Protein AF-A0A3C1EET4-F1 (afdb_monomer_lite)

Sequence (57 aa):
MLADVAAGAVSVEEAFERLRALPYEKVAGAHIDHHRGIRQGVPEVIFGEGKTAEQIV

Secondary structure (DSSP, 8-state):
-HHHHHTTSS-HHHHHHHHHH-SEEEETTEEEETTHHHHHSS------TT--GGG--

Radius of gyration: 15.73 Å; chains: 1; bounding box: 36×24×41 Å

Foldseek 3Di:
DVVCCVVVVDPPVRVVVVVVVPQWDDDDPDTAGPCCCVVPVDHDDDDQPPDDPVRPD

Structure (mmCIF, N/CA/C/O backbone):
data_AF-A0A3C1EET4-F1
#
_entry.id   AF-A0A3C1EET4-F1
#
loop_
_atom_site.group_PDB
_atom_site.id
_atom_site.type_symbol
_atom_site.label_atom_id
_atom_site.label_alt_id
_atom_site.label_comp_id
_atom_site.label_asym_id
_atom_site.label_entity_id
_atom_site.label_seq_id
_atom_site.pdbx_PDB_ins_code
_atom_site.Cartn_x
_atom_site.Cartn_y
_atom_site.Cartn_z
_atom_site.occupancy
_atom_site.B_iso_or_equiv
_atom_site.auth_seq_id
_atom_site.auth_comp_id
_atom_site.auth_asym_id
_atom_site.auth_atom_id
_atom_site.pdbx_PDB_model_num
ATOM 1 N N . MET A 1 1 ? 0.373 -0.527 -14.892 1.00 76.56 1 MET A N 1
ATOM 2 C CA . MET A 1 1 ? 1.780 -0.369 -14.468 1.00 76.56 1 MET A CA 1
ATOM 3 C C . MET A 1 1 ? 2.679 -1.527 -14.876 1.00 76.56 1 MET A C 1
ATOM 5 O O . MET A 1 1 ? 3.586 -1.293 -15.655 1.00 76.56 1 MET A O 1
ATOM 9 N N . LEU A 1 2 ? 2.445 -2.774 -14.436 1.00 83.62 2 LEU A N 1
ATOM 10 C CA . LEU A 1 2 ? 3.264 -3.909 -14.913 1.00 83.62 2 LEU A CA 1
ATOM 11 C C . LEU A 1 2 ? 3.108 -4.163 -16.423 1.00 83.62 2 LEU A C 1
ATOM 13 O O . LEU A 1 2 ? 4.088 -4.465 -17.092 1.00 83.62 2 LEU A O 1
ATOM 17 N N . ALA A 1 3 ? 1.903 -3.972 -16.968 1.00 89.44 3 ALA A N 1
ATOM 18 C CA . ALA A 1 3 ? 1.663 -4.034 -18.412 1.00 89.44 3 ALA A CA 1
ATOM 19 C C . ALA A 1 3 ? 2.435 -2.946 -19.186 1.00 89.44 3 ALA A C 1
ATOM 21 O O . ALA A 1 3 ? 2.937 -3.212 -20.271 1.00 89.44 3 ALA A O 1
ATOM 22 N N . ASP A 1 4 ? 2.587 -1.754 -18.604 1.00 86.88 4 ASP A N 1
ATOM 23 C CA . ASP A 1 4 ? 3.292 -0.626 -19.228 1.00 86.88 4 ASP A CA 1
ATOM 24 C C . ASP A 1 4 ? 4.812 -0.842 -19.224 1.00 86.88 4 ASP A C 1
ATOM 26 O O . ASP A 1 4 ? 5.488 -0.508 -20.195 1.00 86.88 4 ASP A O 1
ATOM 30 N N . VAL A 1 5 ? 5.342 -1.474 -18.169 1.00 90.38 5 VAL A N 1
ATOM 31 C CA . VAL A 1 5 ? 6.734 -1.952 -18.124 1.00 90.38 5 VAL A CA 1
ATOM 32 C C . VAL A 1 5 ? 6.949 -3.067 -19.148 1.00 90.38 5 VAL A C 1
ATOM 34 O O . VAL A 1 5 ? 7.917 -3.028 -19.901 1.00 90.38 5 VAL A O 1
ATOM 37 N N . ALA A 1 6 ? 6.028 -4.035 -19.231 1.00 90.75 6 ALA A N 1
ATOM 38 C CA . ALA A 1 6 ? 6.103 -5.125 -20.206 1.00 90.75 6 ALA A CA 1
ATOM 39 C C . ALA A 1 6 ? 6.036 -4.624 -21.660 1.00 90.75 6 ALA A C 1
ATOM 41 O O . ALA A 1 6 ? 6.662 -5.207 -22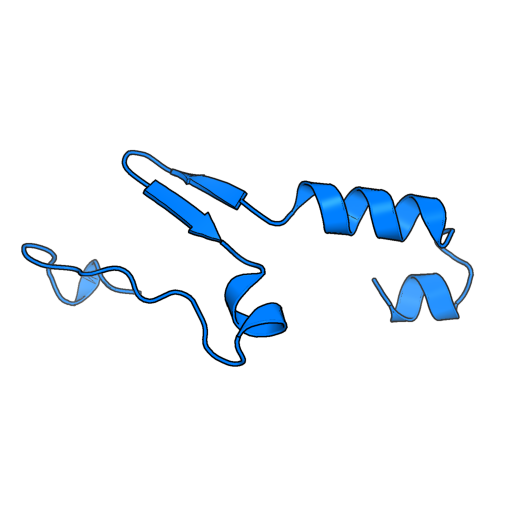.541 1.00 90.75 6 ALA A O 1
ATOM 42 N N . ALA A 1 7 ? 5.315 -3.527 -21.903 1.00 94.62 7 ALA A N 1
ATOM 43 C CA . ALA A 1 7 ? 5.247 -2.850 -23.194 1.00 94.62 7 ALA A CA 1
ATOM 44 C C . ALA A 1 7 ? 6.445 -1.917 -23.473 1.00 94.62 7 ALA A C 1
ATOM 46 O O . ALA A 1 7 ? 6.524 -1.348 -24.559 1.00 94.62 7 ALA A O 1
ATOM 47 N N . GLY A 1 8 ? 7.364 -1.730 -22.516 1.00 91.62 8 GLY A N 1
ATOM 48 C CA . GLY A 1 8 ? 8.510 -0.822 -22.637 1.00 91.62 8 GLY A CA 1
ATOM 49 C C . GLY A 1 8 ? 8.153 0.669 -22.584 1.00 91.62 8 GLY A C 1
ATOM 50 O O . GLY A 1 8 ? 8.994 1.509 -22.892 1.00 91.62 8 GLY A O 1
ATOM 51 N N . ALA A 1 9 ? 6.921 1.009 -22.197 1.00 93.81 9 ALA A N 1
ATOM 52 C CA . ALA A 1 9 ? 6.442 2.387 -22.104 1.00 93.81 9 ALA A CA 1
ATOM 53 C C . ALA A 1 9 ? 6.954 3.118 -20.848 1.00 93.81 9 ALA A C 1
ATOM 55 O O . ALA A 1 9 ? 6.940 4.345 -20.805 1.00 93.81 9 ALA A O 1
ATOM 56 N N . VAL A 1 10 ? 7.391 2.371 -19.830 1.00 93.19 10 VAL A N 1
ATOM 57 C CA . VAL A 1 10 ? 7.973 2.881 -18.580 1.00 93.19 10 VAL A CA 1
ATOM 58 C C . VAL A 1 10 ? 9.194 2.031 -18.231 1.00 93.19 10 VAL A C 1
ATOM 60 O O . VAL A 1 10 ? 9.141 0.804 -18.346 1.00 93.19 10 VAL A O 1
ATOM 63 N N . SER A 1 11 ? 10.291 2.664 -17.803 1.00 92.88 11 SER A N 1
ATOM 64 C CA . SER A 1 11 ? 11.479 1.928 -17.356 1.00 92.88 11 SER A CA 1
ATOM 65 C C . SER A 1 11 ? 11.222 1.202 -16.035 1.00 92.88 11 SER A C 1
ATOM 67 O O . SER A 1 11 ? 10.354 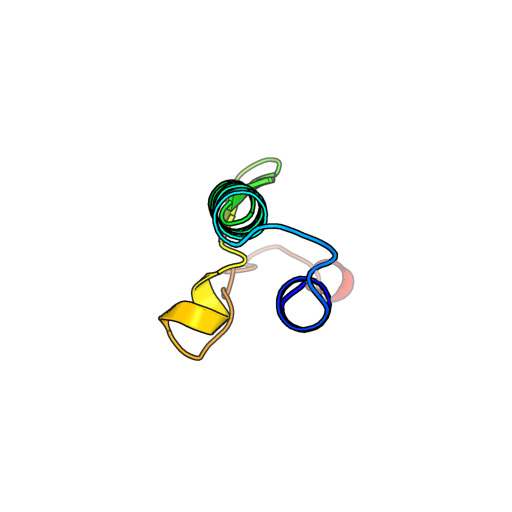1.579 -15.244 1.00 92.88 11 SER A O 1
ATOM 69 N N . VAL A 1 12 ? 11.999 0.153 -15.770 1.00 90.38 12 VAL A N 1
ATOM 70 C CA . VAL A 1 12 ? 11.899 -0.593 -14.508 1.00 90.38 12 VAL A CA 1
ATOM 71 C C . VAL A 1 12 ? 12.176 0.329 -13.319 1.00 90.38 12 VAL A C 1
ATOM 73 O O . VAL A 1 12 ? 11.444 0.288 -12.332 1.00 90.38 12 VAL A O 1
ATOM 76 N N . GLU A 1 13 ? 13.172 1.206 -13.434 1.00 91.06 13 GLU A N 1
ATOM 77 C CA . GLU A 1 13 ? 13.542 2.186 -12.413 1.00 91.06 13 GLU A CA 1
ATOM 78 C C . GLU A 1 13 ? 12.410 3.183 -12.137 1.00 91.06 13 GLU A C 1
ATOM 80 O O . GLU A 1 13 ? 12.087 3.455 -10.981 1.00 91.06 13 GLU A O 1
ATOM 85 N N . GLU A 1 14 ? 11.754 3.695 -13.180 1.00 87.00 14 GLU A N 1
ATOM 86 C CA . GLU A 1 14 ? 10.643 4.636 -13.028 1.00 87.00 14 GLU A CA 1
ATOM 87 C C . GLU A 1 14 ? 9.409 3.964 -12.410 1.00 87.00 14 GLU A C 1
ATOM 89 O O . GLU A 1 14 ? 8.756 4.528 -11.527 1.00 87.00 14 GLU A O 1
ATOM 94 N N . ALA A 1 15 ? 9.097 2.735 -12.824 1.00 86.31 15 ALA A N 1
ATOM 95 C CA . AL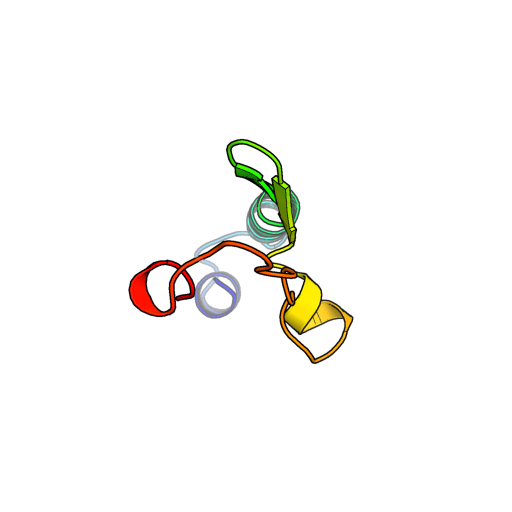A A 1 15 ? 8.024 1.960 -12.216 1.00 86.31 15 ALA A CA 1
ATOM 96 C C . ALA A 1 15 ? 8.320 1.641 -10.743 1.00 86.31 15 ALA A C 1
ATOM 98 O O . ALA A 1 15 ? 7.419 1.717 -9.906 1.00 86.31 15 ALA A O 1
ATOM 99 N N . PHE A 1 16 ? 9.572 1.322 -10.412 1.00 84.75 16 PHE A N 1
ATOM 100 C CA . PHE A 1 16 ? 9.999 1.054 -9.044 1.00 84.75 16 PHE A CA 1
ATOM 101 C C . PHE A 1 16 ? 9.833 2.278 -8.140 1.00 84.75 16 PHE A C 1
ATOM 103 O O . PHE A 1 16 ? 9.234 2.158 -7.072 1.00 84.75 16 PHE A O 1
ATOM 110 N N . GLU A 1 17 ? 10.278 3.460 -8.572 1.00 83.31 17 GLU A N 1
ATOM 111 C CA . GLU A 1 17 ? 10.116 4.695 -7.793 1.00 83.31 17 GLU A CA 1
ATOM 112 C C . GLU A 1 17 ? 8.637 5.047 -7.573 1.00 83.31 17 GLU A C 1
ATOM 114 O O . GLU A 1 17 ? 8.237 5.417 -6.466 1.00 83.31 17 GLU A O 1
ATOM 119 N N . ARG A 1 18 ? 7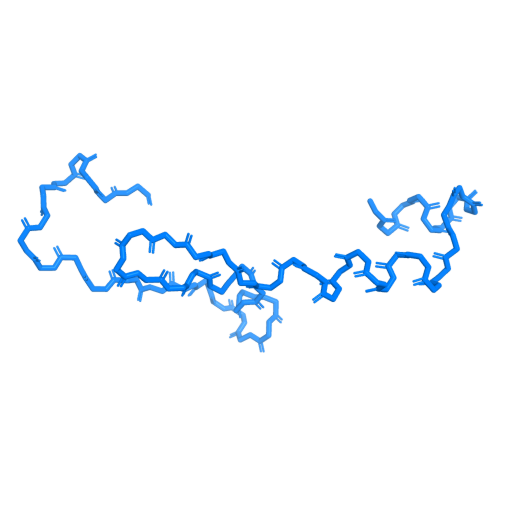.784 4.832 -8.583 1.00 79.44 18 ARG A N 1
ATOM 120 C CA . ARG A 1 18 ? 6.331 5.019 -8.446 1.00 79.44 18 ARG A CA 1
ATOM 121 C C . ARG A 1 18 ? 5.713 4.043 -7.442 1.00 79.44 18 ARG A C 1
ATOM 123 O O . ARG A 1 18 ? 4.936 4.475 -6.595 1.00 79.44 18 ARG A O 1
ATOM 130 N N . LEU A 1 19 ? 6.074 2.754 -7.482 1.00 77.38 19 LEU A N 1
ATOM 131 C CA . LEU A 1 19 ? 5.619 1.779 -6.475 1.00 77.38 19 LEU A CA 1
ATOM 132 C C . LEU A 1 19 ? 6.126 2.142 -5.080 1.00 77.38 19 LEU A C 1
ATOM 134 O O . LEU A 1 19 ? 5.398 2.019 -4.101 1.00 77.38 19 LEU A O 1
ATOM 138 N N . ARG A 1 20 ? 7.370 2.602 -4.971 1.00 75.81 20 ARG A N 1
ATOM 139 C CA . ARG A 1 20 ? 7.992 2.940 -3.692 1.00 75.81 20 ARG A CA 1
ATOM 140 C C . ARG A 1 20 ? 7.339 4.144 -3.006 1.00 75.81 20 ARG A C 1
ATOM 142 O O . ARG A 1 20 ? 7.353 4.197 -1.778 1.00 75.81 20 ARG A O 1
ATOM 149 N N . ALA A 1 21 ? 6.768 5.078 -3.767 1.00 67.06 21 ALA A N 1
ATOM 150 C CA . ALA A 1 21 ? 6.100 6.274 -3.246 1.00 67.06 21 ALA A CA 1
ATOM 151 C C . ALA A 1 21 ? 4.632 6.052 -2.823 1.00 67.06 21 ALA A C 1
ATOM 153 O O . ALA A 1 21 ? 4.073 6.885 -2.114 1.00 67.06 21 ALA A O 1
ATOM 154 N N . LEU A 1 22 ? 4.018 4.928 -3.209 1.00 62.31 22 LEU A N 1
ATOM 155 C CA . LEU A 1 22 ? 2.607 4.604 -2.959 1.00 62.31 22 LEU A CA 1
ATOM 156 C C . LEU A 1 22 ? 2.234 3.871 -1.643 1.00 62.31 22 LEU A C 1
ATOM 158 O O . LEU A 1 22 ? 1.043 3.609 -1.472 1.00 62.31 22 LEU A O 1
ATOM 162 N N . PRO A 1 23 ? 3.130 3.508 -0.697 1.00 65.19 23 PRO A N 1
ATOM 163 C CA . PRO A 1 23 ? 2.734 2.561 0.339 1.00 65.19 23 PRO A CA 1
ATOM 164 C C . PRO A 1 23 ? 1.888 3.179 1.449 1.00 65.19 23 PRO A C 1
ATOM 166 O O . PRO A 1 23 ? 1.111 2.444 2.039 1.00 65.19 23 PRO A O 1
ATOM 169 N N . TYR A 1 24 ? 2.015 4.481 1.738 1.00 68.00 24 TYR A N 1
ATOM 170 C CA . TYR A 1 24 ? 1.359 5.097 2.895 1.00 68.00 24 TYR A CA 1
ATOM 171 C C . TYR A 1 24 ? 0.634 6.389 2.540 1.00 68.00 24 TYR A C 1
ATOM 173 O O . TYR A 1 24 ? 1.260 7.394 2.204 1.00 68.00 24 TYR A O 1
ATOM 181 N N . GLU A 1 25 ? -0.684 6.387 2.691 1.00 73.81 25 GLU A N 1
ATOM 182 C CA . GLU A 1 25 ? -1.493 7.599 2.623 1.00 73.81 25 GLU A CA 1
ATOM 183 C C . GLU A 1 25 ? -1.757 8.121 4.035 1.00 73.81 25 GLU A C 1
ATOM 185 O O . GLU A 1 25 ? -2.249 7.399 4.901 1.00 73.81 25 GLU A O 1
ATOM 190 N N . LYS A 1 26 ? -1.428 9.389 4.293 1.00 71.50 26 LYS A N 1
ATOM 191 C CA . LYS A 1 26 ? -1.683 10.018 5.589 1.00 71.50 26 LYS A CA 1
ATOM 192 C C . LYS A 1 26 ? -3.043 10.703 5.575 1.00 71.50 26 LYS A C 1
ATOM 194 O O . LYS A 1 26 ? -3.218 11.718 4.908 1.00 71.50 26 LYS A O 1
ATOM 199 N N . VAL A 1 27 ? -3.967 10.190 6.374 1.00 77.62 27 VAL A N 1
ATOM 200 C CA . VAL A 1 27 ? -5.280 10.795 6.616 1.00 77.62 27 VAL A CA 1
ATOM 201 C C . VAL A 1 27 ? -5.331 11.385 8.025 1.00 77.62 27 VAL A C 1
ATOM 203 O O . VAL A 1 27 ? -4.444 11.149 8.852 1.00 77.62 27 VAL A O 1
ATOM 206 N N . ALA A 1 28 ? -6.354 12.187 8.323 1.00 73.62 28 ALA A N 1
ATOM 207 C CA . ALA A 1 28 ? -6.528 12.762 9.653 1.00 73.62 28 ALA A CA 1
ATOM 208 C C . ALA A 1 28 ? -6.680 11.644 10.705 1.00 73.62 28 ALA A C 1
ATOM 210 O O . ALA A 1 28 ? -7.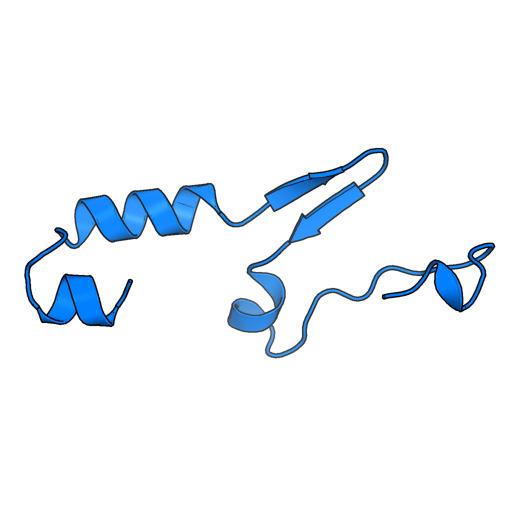743 11.046 10.846 1.00 73.62 28 ALA A O 1
ATOM 211 N N . GLY A 1 29 ? -5.591 11.356 11.424 1.00 72.12 29 GLY A N 1
ATOM 212 C CA . GLY A 1 29 ? -5.544 10.365 12.502 1.00 72.12 29 GLY A CA 1
ATOM 213 C C . GLY A 1 29 ? -5.036 8.967 12.127 1.00 72.12 29 GLY A C 1
ATOM 214 O O . GLY A 1 29 ? -4.964 8.129 13.020 1.00 72.12 29 GLY A O 1
ATOM 215 N N . ALA A 1 30 ? -4.648 8.695 10.874 1.00 74.31 30 ALA A N 1
ATOM 216 C CA . ALA A 1 30 ? -4.116 7.381 10.482 1.00 74.31 30 ALA A CA 1
ATOM 217 C C . ALA A 1 30 ? -3.139 7.450 9.292 1.00 74.31 30 ALA A C 1
ATOM 219 O O . ALA A 1 30 ? -3.128 8.418 8.533 1.00 74.31 30 ALA A O 1
ATOM 220 N N . HIS A 1 31 ? -2.320 6.407 9.136 1.00 76.44 31 HIS A N 1
ATOM 221 C CA . HIS A 1 31 ? -1.544 6.149 7.920 1.00 76.44 31 HIS A CA 1
ATOM 222 C C . HIS A 1 31 ? -2.063 4.846 7.317 1.00 76.44 31 HIS A C 1
ATOM 224 O O . HIS A 1 31 ? -1.973 3.818 7.976 1.00 76.44 31 HIS A O 1
ATOM 230 N N . ILE A 1 32 ? -2.622 4.913 6.113 1.00 75.06 32 ILE A N 1
ATOM 231 C CA . ILE A 1 32 ? -3.190 3.770 5.398 1.00 75.06 32 ILE A CA 1
ATOM 232 C C . ILE A 1 32 ? -2.076 3.108 4.595 1.00 75.06 32 ILE A C 1
ATOM 234 O O . ILE A 1 32 ? -1.487 3.746 3.724 1.00 75.06 32 ILE A O 1
ATOM 238 N N . ASP A 1 33 ? -1.791 1.846 4.891 1.00 77.06 33 ASP A N 1
ATOM 239 C CA . ASP A 1 33 ? -0.823 1.003 4.202 1.00 77.06 33 ASP A CA 1
ATOM 240 C C . ASP A 1 33 ? -1.474 0.252 3.035 1.00 77.06 33 ASP A C 1
ATOM 242 O O . ASP A 1 33 ? -1.903 -0.904 3.152 1.00 77.06 33 ASP A O 1
ATOM 246 N N . HIS A 1 34 ? -1.496 0.886 1.864 1.00 76.50 34 HIS A N 1
ATOM 247 C CA . HIS A 1 34 ? -2.067 0.305 0.643 1.00 76.50 34 HIS A CA 1
ATOM 248 C C . HIS A 1 34 ? -1.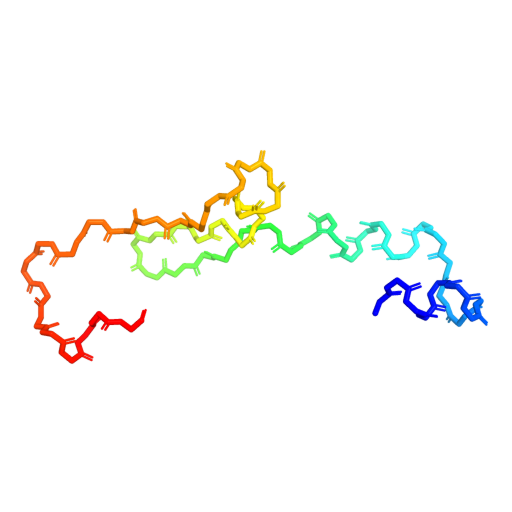337 -0.973 0.188 1.00 76.50 34 HIS A C 1
ATOM 250 O O . HIS A 1 34 ? -1.882 -1.780 -0.566 1.00 76.50 34 HIS A O 1
ATOM 256 N N . HIS A 1 35 ? -0.108 -1.208 0.660 1.00 77.25 35 HIS A N 1
ATOM 257 C CA . HIS A 1 35 ? 0.706 -2.368 0.292 1.00 77.25 35 HIS A CA 1
ATOM 258 C C . HIS A 1 35 ? 0.548 -3.556 1.243 1.00 77.25 35 HIS A C 1
ATOM 260 O O . HIS A 1 35 ? 1.093 -4.634 0.973 1.00 77.25 35 HIS A O 1
ATOM 266 N N . ARG A 1 36 ? -0.198 -3.412 2.343 1.00 72.81 36 ARG A N 1
ATOM 267 C CA . ARG A 1 36 ? -0.389 -4.495 3.314 1.00 72.81 36 ARG A CA 1
ATOM 268 C C . ARG A 1 36 ? -0.997 -5.743 2.678 1.00 72.81 36 ARG A C 1
ATOM 270 O O . ARG A 1 36 ? -0.507 -6.837 2.937 1.00 72.81 36 ARG A O 1
ATOM 277 N N . GLY A 1 37 ? -1.966 -5.576 1.776 1.00 75.50 37 GLY A N 1
ATOM 278 C CA . GLY A 1 37 ? -2.581 -6.683 1.034 1.00 75.50 37 GLY A CA 1
ATOM 279 C C . GLY A 1 37 ? -1.577 -7.487 0.207 1.00 75.50 37 GLY A C 1
ATOM 280 O O . GLY A 1 37 ? -1.603 -8.713 0.223 1.00 75.50 37 GLY A O 1
ATOM 281 N N . ILE A 1 38 ? -0.630 -6.807 -0.441 1.00 75.50 38 ILE A N 1
ATOM 282 C CA . ILE A 1 38 ? 0.421 -7.449 -1.244 1.00 75.50 38 ILE A CA 1
ATOM 283 C C . ILE A 1 38 ? 1.452 -8.139 -0.338 1.00 75.50 38 ILE A C 1
ATOM 285 O O . ILE A 1 38 ? 1.924 -9.227 -0.656 1.00 75.50 38 ILE A O 1
ATOM 289 N N . ARG A 1 39 ? 1.801 -7.530 0.804 1.00 77.19 39 ARG A N 1
ATOM 290 C CA . ARG A 1 39 ? 2.829 -8.056 1.721 1.00 77.19 39 ARG A CA 1
ATOM 291 C C . ARG A 1 39 ? 2.338 -9.160 2.654 1.00 77.19 39 ARG A C 1
ATOM 293 O O . ARG A 1 39 ? 3.138 -9.995 3.061 1.00 77.19 39 ARG A O 1
ATOM 300 N N . GLN A 1 40 ? 1.066 -9.129 3.042 1.00 76.75 40 GLN A N 1
ATOM 301 C CA . GLN A 1 40 ? 0.506 -9.993 4.088 1.00 76.75 40 GLN A CA 1
ATOM 302 C C . GLN A 1 40 ? -0.677 -10.842 3.609 1.00 76.75 40 GLN A C 1
ATOM 304 O O . GLN A 1 40 ? -1.211 -11.627 4.387 1.00 76.75 40 GLN A O 1
ATOM 309 N N . GLY A 1 41 ? -1.106 -10.696 2.352 1.00 76.56 41 GLY A N 1
ATOM 310 C CA . GLY A 1 41 ? -2.228 -11.445 1.775 1.00 76.56 41 GLY A CA 1
ATOM 311 C C . GLY A 1 41 ? -3.612 -10.996 2.257 1.00 76.56 41 GLY A C 1
ATOM 312 O O . GLY A 1 41 ? -4.617 -11.484 1.749 1.00 76.56 41 GLY A O 1
ATOM 313 N N . VAL A 1 42 ? -3.680 -10.058 3.207 1.00 72.25 42 VAL A N 1
ATOM 314 C CA . VAL A 1 42 ? -4.920 -9.461 3.715 1.00 72.25 42 VAL A CA 1
ATOM 315 C C . VAL A 1 42 ? -4.808 -7.934 3.736 1.00 72.25 42 VAL A C 1
ATOM 317 O O . VAL A 1 42 ? -3.743 -7.409 4.085 1.00 72.25 42 VAL A O 1
ATOM 320 N N . PRO A 1 43 ? -5.878 -7.205 3.367 1.00 70.44 43 PRO A N 1
ATOM 321 C CA . PRO A 1 43 ? -5.894 -5.750 3.448 1.00 70.44 43 PRO A CA 1
ATOM 322 C C . PRO A 1 43 ? -5.742 -5.261 4.897 1.00 70.44 43 PRO A C 1
ATOM 324 O O . PRO A 1 43 ? -5.782 -6.030 5.863 1.00 70.44 43 PRO A O 1
ATOM 327 N N . GLU A 1 44 ? -5.502 -3.964 5.054 1.00 68.94 44 GLU A N 1
ATOM 328 C CA . GLU A 1 44 ? -5.495 -3.323 6.365 1.00 68.94 44 GLU A CA 1
ATOM 329 C C . GLU A 1 44 ? -6.904 -3.287 6.967 1.00 68.94 44 GLU A C 1
ATOM 331 O O . GLU A 1 44 ? -7.882 -3.023 6.274 1.00 68.94 44 GLU A O 1
ATOM 336 N N . VAL A 1 45 ? -7.005 -3.589 8.264 1.00 71.88 45 VAL A N 1
ATOM 337 C CA . VAL A 1 45 ? -8.259 -3.558 9.023 1.00 71.88 45 VAL A CA 1
ATOM 338 C C . VAL A 1 45 ? -8.125 -2.465 10.072 1.00 71.88 45 VAL A C 1
ATOM 340 O O . VAL A 1 45 ? -7.304 -2.578 10.982 1.00 71.88 45 VAL A O 1
ATOM 343 N N . ILE A 1 46 ? -8.921 -1.405 9.943 1.00 72.62 46 ILE A N 1
ATOM 344 C CA . ILE A 1 46 ? -8.949 -0.305 10.909 1.00 72.62 46 ILE A CA 1
ATOM 345 C C . ILE A 1 46 ? -10.070 -0.571 11.913 1.00 72.62 46 ILE A C 1
ATOM 347 O O . ILE A 1 46 ? -11.227 -0.748 11.533 1.00 72.62 46 ILE A O 1
ATOM 351 N N . PHE A 1 47 ? -9.735 -0.586 13.204 1.00 72.12 47 PHE A N 1
ATOM 352 C CA . PHE A 1 47 ? -10.727 -0.719 14.268 1.00 72.12 47 PHE A CA 1
ATOM 353 C C . PHE A 1 47 ? -11.644 0.514 14.286 1.00 72.12 47 PHE A C 1
ATOM 355 O O . PHE A 1 47 ? -11.182 1.644 14.438 1.00 72.12 47 PHE A O 1
ATOM 362 N N . GLY A 1 48 ? -12.940 0.293 14.067 1.00 76.19 48 GLY A N 1
ATOM 363 C CA . GLY A 1 48 ? -13.944 1.340 13.853 1.00 76.19 48 GLY A CA 1
ATOM 364 C C . GLY A 1 48 ? -14.844 1.614 15.056 1.00 76.19 48 GLY A C 1
ATOM 365 O O . GLY A 1 48 ? -16.017 1.920 14.860 1.00 76.19 48 GLY A O 1
ATOM 366 N N . GLU A 1 49 ? -14.355 1.466 16.289 1.00 78.44 49 GLU A N 1
ATOM 367 C CA . GLU A 1 49 ? -15.173 1.743 17.478 1.00 78.44 49 GLU A CA 1
ATOM 368 C C . GLU A 1 49 ? -15.658 3.203 17.484 1.00 78.44 49 GLU A C 1
ATOM 370 O O . GLU A 1 49 ? -14.879 4.139 17.306 1.00 78.44 49 GLU A O 1
ATOM 375 N N . GLY A 1 50 ? -16.971 3.392 17.636 1.00 81.19 50 GLY A N 1
ATOM 376 C CA . GLY A 1 50 ? -17.618 4.707 17.592 1.00 81.19 50 GLY A CA 1
ATOM 377 C C . GLY A 1 50 ? -17.973 5.231 16.193 1.00 81.19 50 GLY A C 1
ATOM 378 O O . GLY A 1 50 ? -18.575 6.300 16.107 1.00 81.19 50 GLY A O 1
ATOM 379 N N . LYS A 1 51 ? -17.658 4.507 15.107 1.00 79.75 51 LYS A N 1
ATOM 380 C CA . LYS A 1 51 ? -18.128 4.838 13.748 1.00 79.75 51 LYS A CA 1
ATOM 381 C C . LYS A 1 51 ? -19.491 4.205 13.462 1.00 79.75 51 LYS A C 1
ATOM 383 O O . LYS A 1 51 ? -19.754 3.079 13.883 1.00 79.75 51 LYS A O 1
ATOM 388 N N . THR A 1 52 ? -20.355 4.911 12.731 1.00 82.81 52 THR A N 1
ATOM 389 C CA . THR A 1 52 ? -21.594 4.318 12.202 1.00 82.81 52 THR A CA 1
ATOM 390 C C . THR A 1 52 ? -21.277 3.359 11.054 1.00 82.81 52 THR A C 1
ATOM 392 O O . THR A 1 52 ? -20.200 3.430 10.458 1.00 82.81 52 THR A O 1
ATOM 395 N N . ALA A 1 53 ? -22.208 2.462 10.722 1.00 81.25 53 ALA A N 1
ATOM 396 C CA . ALA A 1 53 ? -22.018 1.520 9.619 1.00 81.25 53 ALA A CA 1
ATOM 397 C C . ALA A 1 53 ? -21.760 2.244 8.285 1.00 81.25 53 ALA A C 1
ATOM 399 O O . ALA A 1 53 ? -20.948 1.789 7.492 1.00 81.25 53 ALA A O 1
ATOM 400 N N . GLU A 1 54 ? -22.373 3.411 8.068 1.00 83.44 54 GLU A N 1
ATOM 401 C CA . GLU A 1 54 ? -22.173 4.229 6.865 1.00 83.44 54 GLU A CA 1
ATOM 402 C C . GLU A 1 54 ? -20.784 4.891 6.800 1.00 83.44 54 GLU A C 1
ATOM 404 O O . GLU A 1 54 ? -20.364 5.345 5.739 1.00 83.44 54 GLU A O 1
ATOM 409 N N . GLN A 1 55 ? -20.069 4.973 7.927 1.00 70.44 55 GLN A N 1
ATOM 410 C CA . GLN A 1 55 ? -18.715 5.530 8.024 1.00 70.44 55 GLN A CA 1
ATOM 411 C C . GLN A 1 55 ? -17.614 4.465 7.873 1.00 70.44 55 GLN A C 1
ATOM 413 O O . GLN A 1 55 ? -16.428 4.809 7.884 1.00 70.44 55 GLN A O 1
ATOM 418 N N . ILE A 1 56 ? -17.987 3.186 7.776 1.00 68.75 56 ILE A N 1
ATOM 419 C CA . ILE A 1 56 ? -17.086 2.058 7.530 1.00 68.75 56 ILE A CA 1
ATOM 420 C C . ILE A 1 56 ? -17.326 1.609 6.084 1.00 68.75 56 ILE A C 1
ATOM 422 O O . ILE A 1 56 ? -18.379 1.054 5.781 1.00 68.75 56 ILE A O 1
ATOM 426 N N . VAL A 1 57 ? -16.366 1.891 5.197 1.00 61.50 57 VAL A N 1
ATOM 427 C CA . VAL A 1 57 ? -16.427 1.614 3.747 1.00 61.50 57 VAL A CA 1
ATOM 428 C C . VAL A 1 57 ? -15.300 0.679 3.344 1.00 61.50 57 VAL A C 1
ATOM 430 O O . VAL A 1 57 ? -14.182 0.880 3.873 1.00 61.50 57 VAL A O 1
#

pLDDT: mean 78.48, std 8.22, range [61.5, 94.62]